Protein AF-A0A086YYD9-F1 (afdb_monomer)

Radius of gyration: 28.71 Å; Cα contacts (8 Å, |Δi|>4): 85; chains: 1; bounding box: 62×100×56 Å

Foldseek 3Di:
DDDDDDDDDDDDDDDDDDPPPVPPCPPLVVVVLVVVQPDDDDDDDDDDDDDDDDDDPDDDDPPDPRDDDDLCLLQDQPRDPSVVVVCLPPPLVNLLSVLNHPPQDPVSLVSCVVVDHPCNVVSVVVSVVVVVVVVVVVD

Secondary structure (DSSP, 8-state):
----------------------------HHHHHHHTT-------------------S----PPPPP----HHHHH-TTS-HHHHHHHHHH-GGGGGGGGG-TT--HHHHHHHHHH--TTHHHHHHHHHHHHHHHHHT--

Organism: NCBI:txid1437605

Structure (mmCIF, N/CA/C/O backbone):
data_AF-A0A086YYD9-F1
#
_entry.id   AF-A0A086YYD9-F1
#
loop_
_atom_site.group_PDB
_atom_site.id
_atom_site.type_symbol
_atom_site.label_atom_id
_atom_site.label_alt_id
_atom_site.label_comp_id
_atom_site.label_asym_id
_atom_site.label_entity_id
_atom_site.label_seq_id
_atom_site.pdbx_PDB_ins_code
_atom_site.Cartn_x
_atom_site.Cartn_y
_atom_site.Cartn_z
_atom_site.occupancy
_atom_site.B_iso_or_equiv
_atom_site.auth_seq_id
_atom_site.auth_comp_id
_atom_site.auth_asym_id
_atom_site.auth_atom_id
_atom_site.pdbx_PDB_model_num
ATOM 1 N N . MET A 1 1 ? -24.571 67.588 0.424 1.00 40.31 1 MET A N 1
ATOM 2 C CA . MET A 1 1 ? -25.600 67.206 -0.575 1.00 40.31 1 MET A CA 1
ATOM 3 C C . MET A 1 1 ? -25.880 65.714 -0.384 1.00 40.31 1 MET A C 1
ATOM 5 O O . MET A 1 1 ? -24.920 64.965 -0.383 1.00 40.31 1 MET A O 1
ATOM 9 N N . ARG A 1 2 ? -27.034 65.321 0.189 1.00 44.00 2 ARG A N 1
ATOM 10 C CA . ARG A 1 2 ? -28.221 64.727 -0.495 1.00 44.00 2 ARG A CA 1
ATOM 11 C C . ARG A 1 2 ? -27.828 63.578 -1.454 1.00 44.00 2 ARG A C 1
ATOM 13 O O . ARG A 1 2 ? -27.018 63.825 -2.327 1.00 44.00 2 ARG A O 1
ATOM 20 N N . GLY A 1 3 ? -28.359 62.356 -1.398 1.00 41.97 3 GLY A N 1
ATOM 21 C CA . G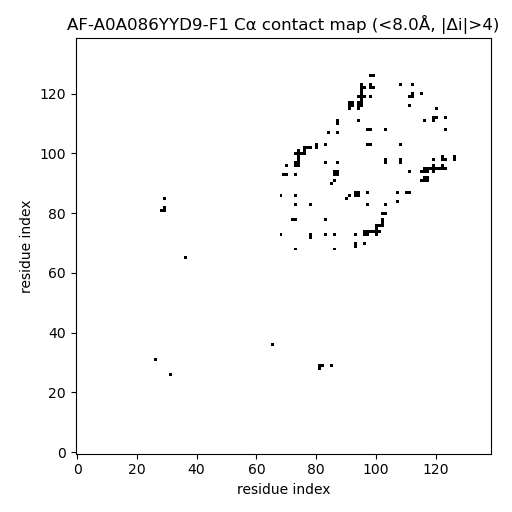LY A 1 3 ? -29.473 61.805 -0.631 1.00 41.97 3 GLY A CA 1
ATOM 22 C C . GLY A 1 3 ? -29.635 60.294 -0.875 1.00 41.97 3 GLY A C 1
ATOM 23 O O . GLY A 1 3 ? -28.994 59.717 -1.747 1.00 41.97 3 GLY A O 1
ATOM 24 N N . TRP A 1 4 ? -30.485 59.683 -0.052 1.00 46.28 4 TRP A N 1
ATOM 25 C CA . TRP A 1 4 ? -31.002 58.318 -0.169 1.00 46.28 4 TRP A CA 1
ATOM 26 C C . TRP A 1 4 ? -32.089 58.210 -1.252 1.00 46.28 4 TRP A C 1
ATOM 28 O O . TRP A 1 4 ? -32.838 59.169 -1.419 1.00 46.28 4 TRP A O 1
ATOM 38 N N . LEU A 1 5 ? -32.198 57.028 -1.882 1.00 49.94 5 LEU A N 1
ATOM 39 C CA . LEU A 1 5 ? -33.364 56.313 -2.474 1.00 49.94 5 LEU A CA 1
ATOM 40 C C . LEU A 1 5 ? -32.839 55.482 -3.665 1.00 49.94 5 LEU A C 1
ATOM 42 O O . LEU A 1 5 ? -32.066 55.993 -4.459 1.00 49.94 5 LEU A O 1
ATOM 46 N N . GLY A 1 6 ? -33.200 54.229 -3.916 1.00 42.59 6 GLY A N 1
ATOM 47 C CA . GLY A 1 6 ? -34.202 53.345 -3.347 1.00 42.59 6 GLY A CA 1
ATOM 48 C C . GLY A 1 6 ? -34.441 52.183 -4.331 1.00 42.59 6 GLY A C 1
ATOM 49 O O . GLY A 1 6 ? -34.014 52.235 -5.479 1.00 42.59 6 GLY A O 1
ATOM 50 N N . HIS A 1 7 ? -35.186 51.184 -3.858 1.00 40.78 7 HIS A N 1
ATOM 51 C CA . HIS A 1 7 ? -36.010 50.243 -4.633 1.00 40.78 7 HIS A CA 1
ATOM 52 C C . HIS A 1 7 ? -35.344 49.049 -5.341 1.00 40.78 7 HIS A C 1
ATOM 54 O O . HIS A 1 7 ? -34.835 49.123 -6.454 1.00 40.78 7 HIS A O 1
ATOM 60 N N . ALA A 1 8 ? -35.560 47.877 -4.733 1.00 50.53 8 ALA A N 1
ATOM 61 C CA . ALA A 1 8 ? -35.849 46.649 -5.467 1.00 50.53 8 ALA A CA 1
ATOM 62 C C . ALA A 1 8 ? -37.173 46.780 -6.252 1.00 50.53 8 ALA A C 1
ATOM 64 O O . ALA A 1 8 ? -38.089 47.479 -5.806 1.00 50.53 8 ALA A O 1
ATOM 65 N N . PRO A 1 9 ? -37.333 46.017 -7.347 1.00 52.75 9 PRO A N 1
ATOM 66 C CA . PRO A 1 9 ? -38.523 45.177 -7.409 1.00 52.75 9 PRO A CA 1
ATOM 67 C C . PRO A 1 9 ? -38.287 43.761 -7.955 1.00 52.75 9 PRO A C 1
ATOM 69 O O . PRO A 1 9 ? -37.435 43.474 -8.788 1.00 52.75 9 PRO A O 1
ATOM 72 N N . SER A 1 10 ? -39.150 42.887 -7.450 1.00 48.66 10 SER A N 1
ATOM 73 C CA . SER A 1 10 ? -39.350 41.474 -7.754 1.00 48.66 10 SER A CA 1
ATOM 74 C C . SER A 1 10 ? -40.147 41.252 -9.053 1.00 48.66 10 SER A C 1
ATOM 76 O O . SER A 1 10 ? -41.103 41.987 -9.295 1.00 48.66 10 SER A O 1
ATOM 78 N N . ARG A 1 11 ? -39.814 40.208 -9.839 1.00 52.25 11 ARG A N 1
ATOM 79 C CA . ARG A 1 11 ? -40.702 39.361 -10.696 1.00 52.25 11 ARG A CA 1
ATOM 80 C C . ARG A 1 11 ? -39.829 38.369 -11.490 1.00 52.25 11 ARG A C 1
ATOM 82 O O . ARG A 1 11 ? -38.981 38.793 -12.254 1.00 52.25 11 ARG A O 1
ATOM 89 N N . LYS A 1 12 ? -39.805 37.058 -11.226 1.00 45.97 12 LYS A N 1
ATOM 90 C CA . LYS A 1 12 ? -40.790 35.960 -11.381 1.00 45.97 12 LYS A CA 1
ATOM 91 C C . LYS A 1 12 ? -41.057 35.501 -12.832 1.00 45.97 12 LYS A C 1
ATOM 93 O O . LYS A 1 12 ? -41.581 36.257 -13.637 1.00 45.97 12 LYS A O 1
ATOM 98 N N . ARG A 1 13 ? -40.892 34.173 -12.999 1.00 44.97 13 ARG A N 1
ATOM 99 C CA . ARG A 1 13 ? -41.505 33.209 -13.952 1.00 44.97 13 ARG A CA 1
ATOM 100 C C . ARG A 1 13 ? -40.742 32.885 -15.252 1.00 44.97 13 ARG A C 1
ATOM 102 O O . ARG A 1 13 ? -40.830 33.625 -16.225 1.00 44.97 13 ARG A O 1
ATOM 109 N N . ARG A 1 14 ? -40.198 31.660 -15.294 1.00 45.75 14 ARG A N 1
ATOM 110 C CA . ARG A 1 14 ? -40.511 30.517 -16.202 1.00 45.75 14 ARG A CA 1
ATOM 111 C C . ARG A 1 14 ? -39.314 29.550 -16.095 1.00 45.75 14 ARG A C 1
ATOM 113 O O . ARG A 1 14 ? -38.197 29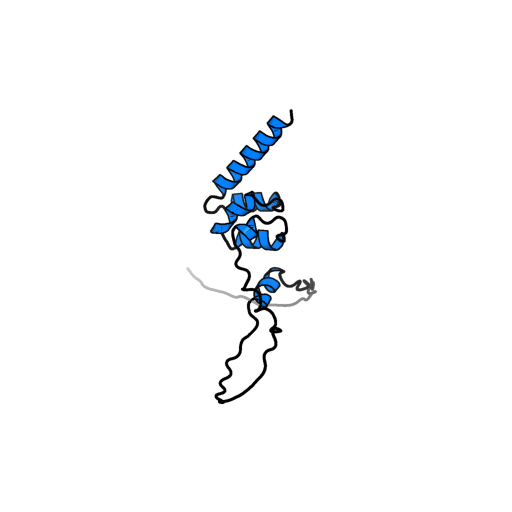.960 -16.345 1.00 45.75 14 ARG A O 1
ATOM 120 N N . GLY A 1 15 ? -39.418 28.358 -15.511 1.00 37.78 15 GLY A N 1
ATOM 121 C CA . GLY A 1 15 ? -40.280 27.255 -15.928 1.00 37.78 15 GLY A CA 1
ATOM 122 C C . GLY A 1 15 ? -39.540 26.441 -16.994 1.00 37.78 15 GLY A C 1
ATOM 123 O O . GLY A 1 15 ? -39.529 26.866 -18.141 1.00 37.78 15 GLY A O 1
ATOM 124 N N . GLY A 1 16 ? -38.914 25.316 -16.620 1.00 39.12 16 GLY A N 1
ATOM 125 C CA . GLY A 1 16 ? -38.282 24.416 -17.592 1.00 39.12 16 GLY A CA 1
ATOM 126 C C . GLY A 1 16 ? -37.326 23.368 -17.012 1.00 39.12 16 GLY A C 1
ATOM 127 O O . GLY A 1 16 ? -36.138 23.628 -16.892 1.00 39.12 16 GLY A O 1
ATOM 128 N N . MET A 1 17 ? -37.870 22.175 -16.755 1.00 47.91 17 MET A N 1
ATOM 129 C CA . MET A 1 17 ? -37.212 20.857 -16.699 1.00 47.91 17 MET A CA 1
ATOM 130 C C . MET A 1 17 ? -36.172 20.552 -15.598 1.00 47.91 17 MET A C 1
ATOM 132 O O . MET A 1 17 ? -35.001 20.914 -15.722 1.00 47.91 17 MET A O 1
ATOM 136 N N . PRO A 1 18 ? -36.524 19.722 -14.594 1.00 47.31 18 PRO A N 1
ATOM 137 C CA . PRO A 1 18 ? -35.515 18.969 -13.864 1.00 47.31 18 PRO A CA 1
ATOM 138 C C . PRO A 1 18 ? -34.948 17.880 -14.788 1.00 47.31 18 PRO A C 1
ATOM 140 O O . PRO A 1 18 ? -35.655 16.953 -15.176 1.00 47.31 18 PRO A O 1
ATOM 143 N N . LYS A 1 19 ? -33.659 17.964 -15.137 1.00 53.31 19 LYS A N 1
ATOM 144 C CA . LYS A 1 19 ? -32.921 16.785 -15.606 1.00 53.31 19 LYS A CA 1
ATOM 145 C C . LYS A 1 19 ? -32.640 15.925 -14.382 1.00 53.31 19 LYS A C 1
ATOM 147 O O . LYS A 1 19 ? -31.632 16.092 -13.701 1.00 53.31 19 LYS A O 1
ATOM 152 N N . SER A 1 20 ? -33.579 15.039 -14.086 1.00 44.12 20 SER A N 1
ATOM 153 C CA . SER A 1 20 ? -33.393 13.887 -13.220 1.00 44.12 20 SER A CA 1
ATOM 154 C C . SER A 1 20 ? -32.316 12.987 -13.826 1.00 44.12 20 SER A C 1
ATOM 156 O O . SER A 1 20 ? -32.604 11.992 -14.484 1.00 44.12 20 SER A O 1
ATOM 158 N N . PHE A 1 21 ? -31.046 13.304 -13.567 1.00 40.28 21 PHE A N 1
ATOM 159 C CA . PHE A 1 21 ? -30.053 12.247 -13.460 1.00 40.28 21 PHE A CA 1
ATOM 160 C C . PHE A 1 21 ? -30.402 11.489 -12.188 1.00 40.28 21 PHE A C 1
ATOM 162 O O . PHE A 1 21 ? -29.992 11.851 -11.084 1.00 40.28 21 PHE A O 1
ATOM 169 N N . GLY A 1 22 ? -31.241 10.467 -12.358 1.00 41.03 22 GLY A N 1
ATOM 170 C CA . GLY A 1 22 ? -31.379 9.380 -11.412 1.00 41.03 22 GLY A CA 1
ATOM 171 C C . GLY A 1 22 ? -30.003 8.762 -11.235 1.00 41.03 22 GLY A C 1
ATOM 172 O O . GLY A 1 22 ? -29.637 7.816 -11.923 1.00 41.03 22 GLY A O 1
ATOM 173 N N . ARG A 1 23 ? -29.215 9.338 -10.328 1.00 40.44 23 ARG A N 1
ATOM 174 C CA . ARG A 1 23 ? -28.053 8.687 -9.761 1.00 40.44 23 ARG A CA 1
ATOM 175 C C . ARG A 1 23 ? -28.639 7.553 -8.948 1.00 40.44 23 ARG A C 1
ATOM 177 O O . ARG A 1 23 ? -29.082 7.754 -7.817 1.00 40.44 23 ARG A O 1
ATOM 184 N N . ALA A 1 24 ? -28.739 6.393 -9.594 1.00 40.44 24 ALA A N 1
ATOM 185 C CA . ALA A 1 24 ? -28.906 5.133 -8.909 1.00 40.44 24 ALA A CA 1
ATOM 186 C C . ALA A 1 24 ? -27.984 5.199 -7.693 1.00 40.44 24 ALA A C 1
ATOM 188 O O . ALA A 1 24 ? -26.786 5.464 -7.822 1.00 40.44 24 ALA A O 1
ATOM 189 N N . LYS A 1 25 ? -28.574 5.088 -6.504 1.00 52.12 25 LYS A N 1
ATOM 190 C CA . LYS A 1 25 ? -27.822 4.869 -5.280 1.00 52.12 25 LYS A CA 1
ATOM 191 C C . LYS A 1 25 ? -27.237 3.467 -5.409 1.00 52.12 25 LYS A C 1
ATOM 193 O O . LYS A 1 25 ? -27.755 2.520 -4.832 1.00 52.12 25 LYS A O 1
ATOM 198 N N . THR A 1 26 ? -26.188 3.320 -6.211 1.00 49.56 26 THR A N 1
ATOM 199 C CA . THR A 1 26 ? -25.172 2.316 -5.950 1.00 49.56 26 THR A CA 1
ATOM 200 C C . THR A 1 26 ? -24.711 2.670 -4.550 1.00 49.56 26 THR A C 1
ATOM 202 O O . THR A 1 26 ? -24.059 3.700 -4.359 1.00 49.56 26 THR A O 1
ATOM 205 N N . GLY A 1 27 ? -25.203 1.925 -3.554 1.00 45.25 27 GLY A N 1
ATOM 206 C CA . GLY A 1 27 ? -24.707 2.037 -2.190 1.00 45.25 27 GLY A CA 1
ATOM 207 C C . GLY A 1 27 ? -23.192 2.077 -2.277 1.00 45.25 27 GLY A C 1
ATOM 208 O O . GLY A 1 27 ? -22.608 1.328 -3.070 1.00 45.25 27 GLY A O 1
ATOM 209 N N . ASN A 1 28 ? -22.572 3.021 -1.572 1.00 52.06 28 ASN A N 1
ATOM 210 C CA . ASN A 1 28 ? -21.125 3.107 -1.579 1.00 52.06 28 ASN A CA 1
ATOM 211 C C . ASN A 1 28 ? -20.636 1.705 -1.178 1.00 52.06 28 ASN A C 1
ATOM 213 O O . ASN A 1 28 ? -21.136 1.181 -0.183 1.00 52.06 28 ASN A O 1
ATOM 217 N N . PRO A 1 29 ? -19.751 1.028 -1.925 1.00 52.72 29 PRO A N 1
ATOM 218 C CA . PRO A 1 29 ? -19.297 -0.311 -1.537 1.00 52.72 29 PRO A CA 1
ATOM 219 C C . PRO A 1 29 ? -18.727 -0.331 -0.105 1.00 52.72 29 PRO A C 1
ATOM 221 O O . PRO A 1 29 ? -18.783 -1.354 0.572 1.00 52.72 29 PRO A O 1
ATOM 224 N N . ILE A 1 30 ? -18.293 0.835 0.392 1.00 50.62 30 ILE A N 1
ATOM 225 C CA . ILE A 1 30 ? -17.884 1.094 1.778 1.00 50.62 30 ILE A CA 1
ATOM 226 C C . ILE A 1 30 ? -19.055 1.013 2.777 1.00 50.62 30 ILE A C 1
ATOM 228 O O . ILE A 1 30 ? -18.863 0.556 3.900 1.00 50.62 30 ILE A O 1
ATOM 232 N N . ASP A 1 31 ? -20.275 1.401 2.397 1.00 54.34 31 ASP A N 1
ATOM 233 C CA . ASP A 1 31 ? -21.457 1.265 3.259 1.00 54.34 31 ASP A CA 1
ATOM 234 C C . ASP A 1 31 ? -21.681 -0.210 3.617 1.00 54.34 31 ASP A C 1
ATOM 236 O O . ASP A 1 31 ? -21.995 -0.526 4.760 1.00 54.34 31 ASP A O 1
ATOM 240 N N . LYS A 1 32 ? -21.415 -1.136 2.684 1.00 54.62 32 LYS A N 1
ATOM 241 C CA . LYS A 1 32 ? -21.526 -2.580 2.935 1.00 54.62 32 LYS A CA 1
ATOM 242 C C . LYS A 1 32 ? -20.575 -3.052 4.045 1.00 54.62 32 LYS A C 1
ATOM 244 O O . LYS A 1 32 ? -20.977 -3.884 4.852 1.00 54.62 32 LYS A O 1
ATOM 249 N N . LEU A 1 33 ? -19.366 -2.484 4.128 1.00 55.66 33 LEU A N 1
ATOM 250 C CA . LEU A 1 33 ? -18.407 -2.758 5.209 1.00 55.66 33 LEU A CA 1
ATOM 251 C C . LEU A 1 33 ? -18.886 -2.224 6.567 1.00 55.66 33 LEU A C 1
ATOM 253 O O . LEU A 1 33 ? -18.652 -2.873 7.580 1.00 55.66 33 LEU A O 1
ATOM 257 N N . LYS A 1 34 ? -19.602 -1.091 6.600 1.00 49.25 34 LYS A N 1
ATOM 258 C CA . LYS A 1 34 ? -20.188 -0.553 7.841 1.00 49.25 34 LYS A CA 1
ATOM 259 C C . LYS A 1 34 ? -21.400 -1.363 8.318 1.00 49.25 34 LYS A C 1
ATOM 261 O O . LYS A 1 34 ? -21.475 -1.713 9.490 1.00 49.25 34 LYS A O 1
ATOM 266 N N . TYR A 1 35 ? -22.297 -1.764 7.414 1.00 47.59 35 TYR A N 1
ATOM 267 C 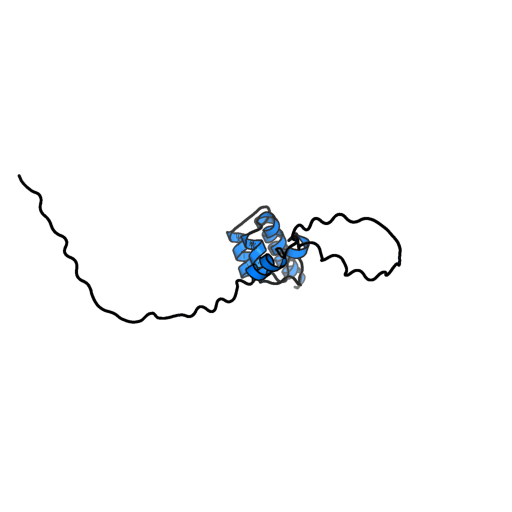CA . TYR A 1 35 ? -23.484 -2.561 7.765 1.00 47.59 35 TYR A CA 1
ATOM 268 C C . TYR A 1 35 ? -23.164 -3.985 8.253 1.00 47.59 35 TYR A C 1
ATOM 270 O O . TYR A 1 35 ? -23.911 -4.527 9.063 1.00 47.59 35 TYR A O 1
ATOM 278 N N . LEU A 1 36 ? -22.056 -4.588 7.807 1.00 52.09 36 LEU A N 1
ATOM 279 C CA . LEU A 1 36 ? -21.584 -5.887 8.314 1.00 52.09 36 LEU A CA 1
ATOM 280 C C . LEU A 1 36 ? -21.045 -5.814 9.755 1.00 52.09 36 LEU A C 1
ATOM 282 O O . LEU A 1 36 ? -20.939 -6.845 10.414 1.00 52.09 36 LEU A O 1
ATOM 286 N N . GLN A 1 37 ? -20.736 -4.613 10.248 1.00 48.75 37 GLN A N 1
ATOM 287 C CA . GLN A 1 37 ? -20.183 -4.375 11.581 1.00 48.75 37 GLN A CA 1
ATOM 288 C C . GLN A 1 37 ? -21.273 -4.047 12.630 1.00 48.75 37 GLN A C 1
ATOM 290 O O . GLN A 1 37 ? -21.060 -4.266 13.819 1.00 48.75 37 GLN A O 1
ATOM 295 N N . GLU A 1 38 ? -22.446 -3.541 12.222 1.00 47.28 38 GLU A N 1
ATOM 296 C CA . GLU A 1 38 ? -23.431 -2.891 13.119 1.00 47.28 38 GLU A CA 1
ATOM 297 C C . GLU A 1 38 ? -24.745 -3.687 13.338 1.00 47.28 38 GLU A C 1
ATOM 299 O O . GLU A 1 38 ? -25.773 -3.138 13.737 1.00 47.28 38 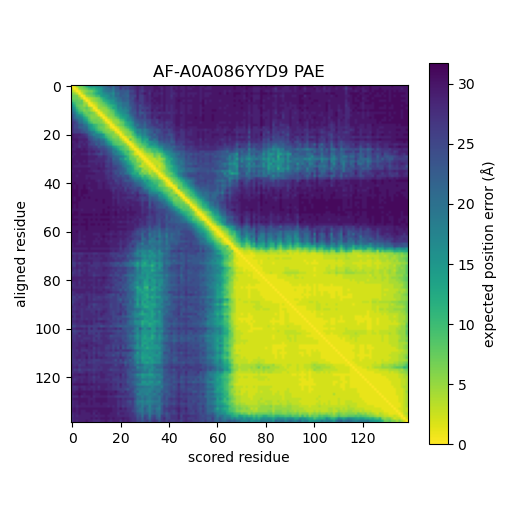GLU A O 1
ATOM 304 N N . GLY A 1 39 ? -24.730 -5.007 13.125 1.00 43.38 39 GLY A N 1
ATOM 305 C CA . GLY A 1 39 ? -25.869 -5.907 13.358 1.00 43.38 39 GLY A CA 1
ATOM 306 C C . GLY A 1 39 ? -26.034 -6.385 14.810 1.00 43.38 39 GLY A C 1
ATOM 307 O O . GLY A 1 39 ? -25.711 -7.523 15.113 1.00 43.38 39 GLY A O 1
ATOM 308 N N . MET A 1 40 ? -26.578 -5.518 15.673 1.00 48.84 40 MET A N 1
ATOM 309 C CA . MET A 1 40 ? -27.502 -5.812 16.793 1.00 48.84 40 MET A CA 1
ATOM 310 C C . MET A 1 40 ? -27.202 -6.975 17.778 1.00 48.84 40 MET A C 1
ATOM 312 O O . MET A 1 40 ? -27.398 -8.147 17.472 1.00 48.84 40 MET A O 1
ATOM 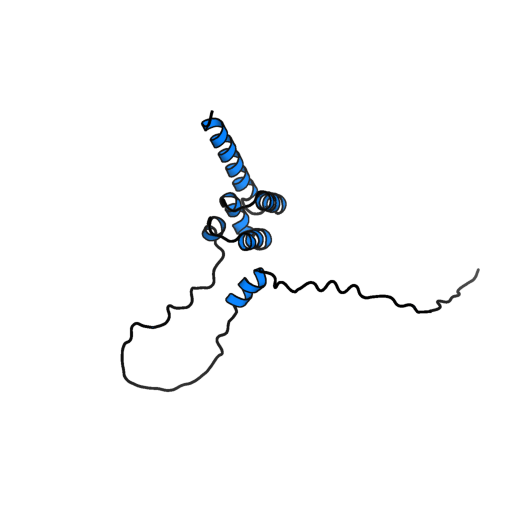316 N N . VAL A 1 41 ? -26.988 -6.627 19.057 1.00 47.28 41 VAL A N 1
ATOM 317 C CA . VAL A 1 41 ? -27.493 -7.432 20.189 1.00 47.28 41 VAL A CA 1
ATOM 318 C C . VAL A 1 41 ? -28.423 -6.544 21.024 1.00 47.28 41 VAL A C 1
ATOM 320 O O . VAL A 1 41 ? -27.948 -5.577 21.627 1.00 47.28 41 VAL A O 1
ATOM 323 N N . PRO A 1 42 ? -29.744 -6.800 21.067 1.00 49.06 42 PRO A N 1
ATOM 324 C CA . PRO A 1 42 ? -30.612 -6.145 22.027 1.00 49.06 42 PRO A CA 1
ATOM 325 C C . PRO A 1 42 ? -30.403 -6.759 23.413 1.00 49.06 42 PRO A C 1
ATOM 327 O O . PRO A 1 42 ? -30.374 -7.975 23.596 1.00 49.06 42 PRO A O 1
ATOM 330 N N . SER A 1 43 ? -30.304 -5.877 24.403 1.00 54.09 43 SER A N 1
ATOM 331 C CA . SER A 1 43 ? -30.467 -6.200 25.815 1.00 54.09 43 SER A CA 1
ATOM 332 C C . SER A 1 43 ? -31.790 -6.942 26.024 1.00 54.09 43 SER A C 1
ATOM 334 O O . SER A 1 43 ? -32.862 -6.411 25.737 1.00 54.09 43 SER A O 1
ATOM 336 N N . SER A 1 44 ? -31.733 -8.174 26.521 1.00 45.53 44 SER A N 1
ATOM 337 C CA . SER A 1 44 ? -32.890 -8.855 27.100 1.00 45.53 44 SER A CA 1
ATOM 338 C C . SER A 1 44 ? -32.474 -9.510 28.405 1.00 45.53 44 SER A C 1
ATOM 340 O O . SER A 1 44 ? -31.851 -10.566 28.446 1.00 45.53 44 SER A O 1
ATOM 342 N N . ARG A 1 45 ? -32.832 -8.826 29.495 1.00 48.53 45 ARG A N 1
ATOM 343 C CA . ARG A 1 45 ? -32.986 -9.416 30.823 1.00 48.53 45 ARG A CA 1
ATOM 344 C C . ARG A 1 45 ? -33.930 -10.612 30.717 1.00 48.53 45 ARG A C 1
ATOM 346 O O . ARG A 1 45 ? -35.106 -10.417 30.423 1.00 48.53 45 ARG A O 1
ATOM 353 N N . GLN A 1 46 ? -33.472 -11.797 31.099 1.00 36.91 46 GLN A N 1
ATOM 354 C CA . GLN A 1 46 ? -34.355 -12.728 31.788 1.00 36.91 46 GLN A CA 1
ATOM 355 C C . GLN A 1 46 ? -33.556 -13.631 32.724 1.00 36.91 46 GLN A C 1
ATOM 357 O O . GLN A 1 46 ? -32.676 -14.382 32.317 1.00 36.91 46 GLN A O 1
ATOM 362 N N . ALA A 1 47 ? -33.857 -13.470 34.009 1.00 42.34 47 ALA A N 1
ATOM 363 C CA . ALA A 1 47 ? -33.519 -14.404 35.063 1.00 42.34 47 ALA A CA 1
ATOM 364 C C . ALA A 1 47 ? -34.307 -15.705 34.861 1.00 42.34 47 ALA A C 1
ATOM 366 O O . ALA A 1 47 ? -35.464 -15.663 34.448 1.00 4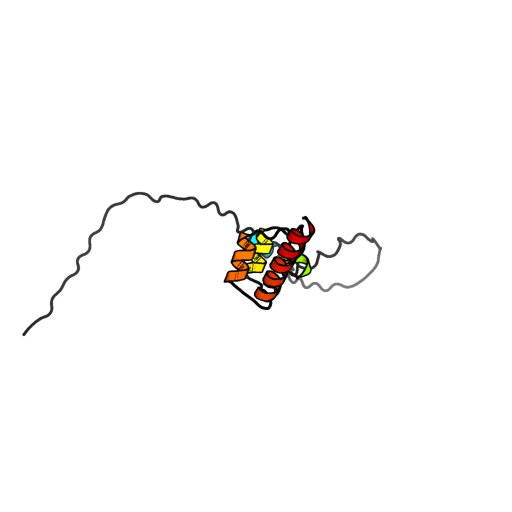2.34 47 ALA A O 1
ATOM 367 N N . GLY A 1 48 ? -33.712 -16.842 35.208 1.00 33.00 48 GLY A N 1
ATOM 368 C CA . GLY A 1 48 ? -34.414 -18.122 35.207 1.00 33.00 48 GLY A CA 1
ATOM 369 C C . GLY A 1 48 ? -33.452 -19.278 35.401 1.00 33.00 48 GLY A C 1
ATOM 370 O O . GLY A 1 48 ? -32.614 -19.542 34.551 1.00 33.00 48 GLY A O 1
ATOM 371 N N . ALA A 1 49 ? -33.537 -19.909 36.563 1.00 43.19 49 ALA A N 1
ATOM 372 C CA . ALA A 1 49 ? -32.648 -20.953 37.031 1.00 43.19 49 ALA A CA 1
ATOM 373 C C . ALA A 1 49 ? -32.899 -22.326 36.374 1.00 43.19 49 ALA A C 1
ATOM 375 O O . ALA A 1 49 ? -34.012 -22.634 35.965 1.00 43.19 49 ALA A O 1
ATOM 376 N N . ALA A 1 50 ? -31.861 -23.161 36.481 1.00 41.31 50 ALA A N 1
ATOM 377 C CA . ALA A 1 50 ? -31.902 -24.609 36.704 1.00 41.31 50 ALA A CA 1
ATOM 378 C C . ALA A 1 50 ? -32.118 -25.581 35.515 1.00 41.31 50 ALA A C 1
ATOM 380 O O . ALA A 1 50 ? -33.194 -25.699 34.945 1.00 41.31 50 ALA A O 1
ATOM 381 N N . SER A 1 51 ? -31.079 -26.415 35.347 1.00 44.06 51 SER A N 1
ATOM 382 C C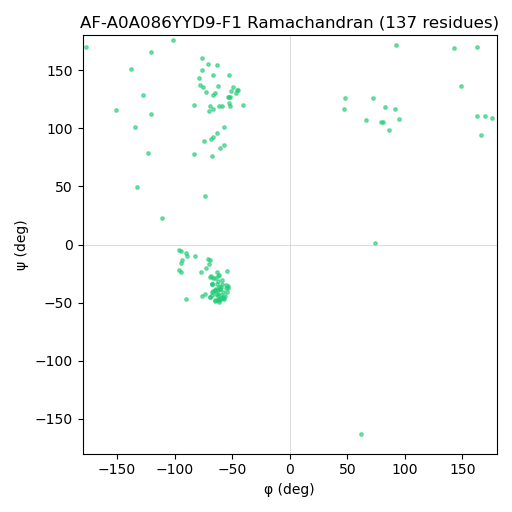A . SER A 1 51 ? -31.126 -27.887 35.234 1.00 44.06 51 SER A CA 1
ATOM 383 C C . SER A 1 51 ? -31.246 -28.594 33.865 1.00 44.06 51 SER A C 1
ATOM 385 O O . SER A 1 51 ? -32.295 -28.619 33.240 1.00 44.06 51 SER A O 1
ATOM 387 N N . LEU A 1 52 ? -30.164 -29.349 33.582 1.00 50.88 52 LEU A N 1
ATOM 388 C CA . LEU A 1 52 ? -30.054 -30.704 32.988 1.00 50.88 52 LEU A CA 1
ATOM 389 C C . LEU A 1 52 ? -30.145 -30.929 31.450 1.00 50.88 52 LEU A C 1
ATOM 391 O O . LEU A 1 52 ? -31.224 -31.066 30.888 1.00 50.88 52 LEU A O 1
ATOM 395 N N . GLY A 1 53 ? -28.964 -31.198 30.848 1.00 40.62 53 GLY A N 1
ATOM 396 C CA . GLY A 1 53 ? -28.710 -32.024 29.636 1.00 40.62 53 GLY A CA 1
ATOM 397 C C . GLY A 1 53 ? -28.674 -31.302 28.271 1.00 40.62 53 GLY A C 1
ATOM 398 O O . GLY A 1 53 ? -29.093 -30.153 28.196 1.00 40.62 53 GLY A O 1
ATOM 399 N N . PRO A 1 54 ? -28.285 -31.967 27.155 1.00 47.91 54 PRO A N 1
ATOM 400 C CA . PRO A 1 54 ? -27.104 -32.794 26.848 1.00 47.91 54 PRO A CA 1
ATOM 401 C C . PRO A 1 54 ? -26.045 -32.003 26.019 1.00 47.91 54 PRO A C 1
ATOM 403 O O . PRO A 1 54 ? -26.280 -30.869 25.620 1.00 47.91 54 PRO A O 1
ATOM 406 N N . ARG A 1 55 ? -24.866 -32.582 25.730 1.00 55.50 55 ARG A N 1
ATOM 407 C CA . ARG A 1 55 ? -23.889 -32.009 24.770 1.00 55.50 55 ARG A CA 1
ATOM 408 C C . ARG A 1 55 ? -24.385 -32.172 23.321 1.00 55.50 55 ARG A C 1
ATOM 410 O O . ARG A 1 55 ? -24.651 -33.306 22.930 1.00 55.50 55 ARG A O 1
ATOM 417 N N . PRO A 1 56 ? -24.358 -31.105 22.504 1.00 46.78 56 PRO A N 1
ATOM 418 C CA . PRO A 1 56 ? -23.984 -31.234 21.100 1.00 46.78 56 PRO A CA 1
ATOM 419 C C . PRO A 1 56 ? -22.873 -30.234 20.749 1.00 46.78 56 PRO A C 1
ATOM 421 O O . PRO A 1 56 ? -22.968 -29.037 21.011 1.00 46.78 56 PRO A O 1
ATOM 424 N N . SER A 1 57 ? -21.803 -30.742 20.149 1.00 54.59 57 SER A N 1
ATOM 425 C CA . SER A 1 57 ? -20.664 -29.975 19.634 1.00 54.59 57 SER A CA 1
ATOM 426 C C . SER A 1 57 ? -20.994 -29.208 18.340 1.00 54.59 57 SER A C 1
ATOM 428 O O . SER A 1 57 ? -20.178 -29.187 17.429 1.00 54.59 57 SER A O 1
ATOM 430 N N . ASP A 1 58 ? -22.172 -28.591 18.243 1.00 54.00 58 ASP A N 1
ATOM 431 C CA . ASP A 1 58 ? -22.689 -27.982 17.005 1.00 54.00 58 ASP A CA 1
ATOM 432 C C . ASP A 1 58 ? -23.242 -26.570 17.270 1.00 54.00 58 ASP A C 1
ATOM 434 O O . ASP A 1 58 ? -24.375 -26.216 16.951 1.00 54.00 58 ASP A O 1
ATOM 438 N N . GLY A 1 59 ? -22.447 -25.749 17.961 1.00 54.12 59 GLY A N 1
ATOM 439 C CA . GLY A 1 59 ? -22.698 -24.311 18.001 1.00 54.12 59 GLY A CA 1
ATOM 440 C C . GLY A 1 59 ? -22.205 -23.684 16.694 1.00 54.12 59 GLY A C 1
ATOM 441 O O . GLY A 1 59 ? -21.101 -24.040 16.269 1.00 54.12 59 GLY A O 1
ATOM 442 N N . PRO A 1 60 ? -22.948 -22.752 16.059 1.00 57.62 60 PRO A N 1
ATOM 443 C CA . PRO A 1 60 ? -22.386 -21.974 14.962 1.00 57.62 60 PRO A CA 1
ATOM 444 C C . PRO A 1 60 ? -21.085 -21.353 15.466 1.00 57.62 60 PRO A C 1
ATOM 446 O O . PRO A 1 60 ? -21.067 -20.749 16.544 1.00 57.62 60 PRO A O 1
ATOM 449 N N . ALA A 1 61 ? -19.994 -21.567 14.723 1.00 57.66 61 ALA A N 1
ATOM 450 C CA . ALA A 1 61 ? -18.707 -20.965 15.037 1.00 57.66 61 ALA A CA 1
ATOM 451 C C . ALA A 1 61 ? -18.942 -19.479 15.359 1.00 57.66 61 ALA A C 1
ATOM 453 O O . ALA A 1 61 ? -19.714 -18.835 14.636 1.00 57.66 61 ALA A O 1
ATOM 454 N N . PRO A 1 62 ? -18.367 -18.953 16.459 1.00 66.69 62 PRO A N 1
ATOM 455 C CA . PRO A 1 62 ? -18.601 -17.574 16.860 1.00 66.69 62 PRO A CA 1
ATOM 456 C C . PRO A 1 62 ? -18.385 -16.667 15.645 1.00 66.69 62 PRO A C 1
ATOM 458 O O . PRO A 1 62 ? -17.436 -16.909 14.888 1.00 66.69 62 PRO A O 1
ATOM 461 N N . PRO A 1 63 ? -19.275 -15.682 15.407 1.00 61.09 63 PRO A N 1
ATOM 462 C CA . PRO A 1 63 ? -19.162 -14.814 14.249 1.00 61.09 63 PRO A CA 1
ATOM 463 C C . PRO A 1 63 ? -17.748 -14.249 14.231 1.00 61.09 63 PRO A C 1
ATOM 465 O O . PRO A 1 63 ? -17.252 -13.770 15.254 1.00 61.09 63 PRO A O 1
ATOM 468 N N . GLN A 1 64 ? -17.090 -14.414 13.085 1.00 58.78 64 GLN A N 1
ATOM 469 C CA . GLN A 1 64 ? -15.703 -14.016 12.888 1.00 58.78 64 GLN A CA 1
ATOM 470 C C . GLN A 1 64 ? -15.535 -12.594 13.438 1.00 58.78 64 GLN A C 1
ATOM 472 O O . GLN A 1 64 ? -16.385 -11.746 13.139 1.00 58.78 64 GLN A O 1
ATOM 477 N N . PRO A 1 65 ? -14.516 -12.336 14.280 1.00 59.69 65 PRO A N 1
ATOM 478 C CA . PRO A 1 65 ? -14.341 -11.025 14.879 1.00 59.69 65 PRO A CA 1
ATOM 479 C C . PRO A 1 65 ? -14.334 -9.958 13.779 1.00 59.69 65 PRO A C 1
ATOM 481 O O . PRO A 1 65 ? -13.864 -10.236 12.669 1.00 59.69 65 PRO A O 1
ATOM 484 N N . PRO A 1 66 ? -14.863 -8.756 14.060 1.00 64.56 66 PRO A N 1
ATOM 485 C CA . PRO A 1 66 ? -14.932 -7.701 13.065 1.00 64.56 66 PRO A CA 1
ATOM 486 C C . PRO A 1 66 ? -13.568 -7.489 12.409 1.00 64.56 66 PRO A C 1
ATOM 488 O O . PRO A 1 66 ? -12.553 -7.411 13.105 1.00 64.56 66 PRO A O 1
ATOM 491 N N . LEU A 1 67 ? -13.548 -7.432 11.075 1.00 63.69 67 LEU A N 1
ATOM 492 C CA . LEU A 1 67 ? -12.323 -7.369 10.282 1.00 63.69 67 LEU A CA 1
ATOM 493 C C . LEU A 1 67 ? -11.565 -6.078 10.600 1.00 63.69 67 LEU A C 1
ATOM 495 O O . LEU A 1 67 ? -11.839 -5.012 10.050 1.00 63.69 67 LEU A O 1
ATOM 499 N N . VAL A 1 68 ? -10.594 -6.175 11.504 1.00 76.44 68 VAL A N 1
ATOM 500 C CA . VAL A 1 68 ? -9.641 -5.099 11.749 1.00 76.44 68 VAL A CA 1
ATOM 501 C C . VAL A 1 68 ? -8.754 -5.005 10.512 1.00 76.44 68 VAL A C 1
ATOM 503 O O . VAL A 1 68 ? -8.073 -5.966 10.152 1.00 76.44 68 VAL A O 1
ATOM 506 N N . LEU A 1 69 ? -8.761 -3.848 9.848 1.00 85.06 69 LEU A N 1
ATOM 507 C CA . LEU A 1 69 ? -7.831 -3.586 8.755 1.00 85.06 69 LEU A CA 1
ATOM 508 C C . LEU A 1 69 ? -6.418 -3.529 9.341 1.00 85.06 69 LEU A C 1
ATOM 510 O O . LEU A 1 69 ? -6.110 -2.694 10.189 1.00 85.06 69 LEU A O 1
ATOM 514 N N . THR A 1 70 ? -5.579 -4.471 8.919 1.00 90.62 70 THR A N 1
ATOM 515 C CA . THR A 1 70 ? -4.219 -4.678 9.429 1.00 90.62 70 THR A CA 1
ATOM 516 C C . THR A 1 70 ? -3.195 -4.547 8.300 1.00 90.62 70 THR A C 1
ATOM 518 O O . THR A 1 70 ? -3.565 -4.610 7.125 1.00 90.62 70 THR A O 1
ATOM 521 N N . PRO A 1 71 ? -1.892 -4.414 8.617 1.00 91.81 71 PRO A N 1
ATOM 522 C CA . PRO A 1 71 ? -0.831 -4.476 7.612 1.00 91.81 71 PRO A CA 1
ATOM 523 C C . PRO A 1 71 ? -0.885 -5.738 6.743 1.00 91.81 71 PRO A C 1
ATOM 525 O O . PRO A 1 71 ? -0.621 -5.660 5.550 1.00 91.81 71 PRO A O 1
ATOM 528 N N . ALA A 1 72 ? -1.269 -6.882 7.322 1.00 90.00 72 ALA A N 1
ATOM 529 C CA . ALA A 1 72 ? -1.416 -8.133 6.584 1.00 90.00 72 ALA A CA 1
ATOM 530 C C . ALA A 1 72 ? -2.480 -8.009 5.483 1.00 90.00 72 ALA A C 1
ATOM 532 O O . ALA A 1 72 ? -2.178 -8.268 4.325 1.00 90.00 72 ALA A O 1
ATOM 533 N N . VAL A 1 73 ? -3.670 -7.495 5.822 1.00 90.44 73 VAL A N 1
ATOM 534 C CA . VAL A 1 73 ? -4.746 -7.224 4.849 1.00 90.44 73 VAL A CA 1
ATOM 535 C C . VAL A 1 73 ? -4.299 -6.203 3.797 1.00 90.44 73 VAL A C 1
ATOM 537 O O . VAL A 1 73 ? -4.609 -6.345 2.617 1.00 90.44 73 VAL A O 1
ATOM 540 N N . ALA A 1 74 ? -3.538 -5.181 4.197 1.00 93.12 74 ALA A N 1
ATOM 541 C CA . ALA A 1 74 ? -3.030 -4.174 3.270 1.00 93.12 74 ALA A CA 1
ATOM 542 C C . ALA A 1 74 ? -2.033 -4.744 2.246 1.00 93.12 74 ALA A C 1
ATOM 544 O O . ALA A 1 74 ? -1.979 -4.211 1.144 1.00 93.12 74 ALA A O 1
ATOM 545 N N . CYS A 1 75 ? -1.287 -5.804 2.576 1.00 93.69 75 CYS A N 1
ATOM 546 C CA . CYS A 1 75 ? -0.330 -6.473 1.683 1.00 93.69 75 CYS A CA 1
ATOM 547 C C . CYS A 1 75 ? -0.918 -7.673 0.919 1.00 93.69 75 CYS A C 1
ATOM 549 O O . CYS A 1 75 ? -0.275 -8.175 -0.002 1.00 93.69 75 CYS A O 1
ATOM 551 N N . ASP A 1 76 ? -2.094 -8.154 1.316 1.00 92.38 76 ASP A N 1
ATOM 552 C CA . ASP A 1 76 ? -2.693 -9.382 0.795 1.00 92.38 76 ASP A CA 1
ATOM 553 C C . ASP A 1 76 ? -3.082 -9.238 -0.700 1.00 92.38 76 ASP A C 1
ATOM 555 O O . ASP A 1 76 ? -3.754 -8.263 -1.070 1.00 92.38 76 ASP A O 1
ATOM 559 N N . PRO A 1 77 ? -2.652 -10.174 -1.577 1.00 92.62 77 PRO A N 1
ATOM 560 C CA . PRO A 1 77 ? -2.971 -10.166 -3.005 1.00 92.62 77 PRO A CA 1
ATOM 561 C C . PRO A 1 77 ? -4.445 -10.450 -3.333 1.00 92.62 77 PRO A C 1
ATOM 563 O O . PRO A 1 77 ? -4.849 -10.247 -4.478 1.00 92.62 77 PRO A O 1
ATOM 566 N N . GLU A 1 78 ? -5.242 -10.934 -2.385 1.00 91.50 78 GLU A N 1
ATOM 567 C CA . GLU A 1 78 ? -6.676 -11.187 -2.554 1.00 91.50 78 GLU A CA 1
ATOM 568 C C . GLU A 1 78 ? -7.539 -10.010 -2.075 1.00 91.50 78 GLU A C 1
ATOM 570 O O . GLU A 1 78 ? -8.755 -10.002 -2.282 1.00 91.50 78 GLU A O 1
ATOM 575 N N . THR A 1 79 ? -6.930 -8.978 -1.479 1.00 90.81 79 THR A N 1
ATOM 576 C CA . THR A 1 79 ? -7.665 -7.807 -0.994 1.00 90.81 79 THR A CA 1
ATOM 577 C C . THR A 1 79 ? -8.303 -7.023 -2.137 1.00 90.81 79 THR A C 1
ATOM 579 O O . THR A 1 79 ? -7.656 -6.639 -3.115 1.00 90.81 79 THR A O 1
ATOM 582 N N . ASP A 1 80 ? -9.592 -6.727 -1.970 1.00 92.81 80 ASP A N 1
ATOM 583 C CA . ASP A 1 80 ? -10.380 -5.984 -2.947 1.00 92.81 80 ASP A CA 1
ATOM 584 C C . ASP A 1 80 ? -9.839 -4.551 -3.161 1.00 92.81 80 ASP A C 1
ATOM 586 O O . ASP A 1 80 ? -9.553 -3.840 -2.187 1.00 92.81 80 ASP A O 1
ATOM 590 N N . PRO A 1 81 ? -9.752 -4.064 -4.415 1.00 92.12 81 PRO A N 1
ATOM 591 C CA . PRO A 1 81 ? -9.259 -2.722 -4.712 1.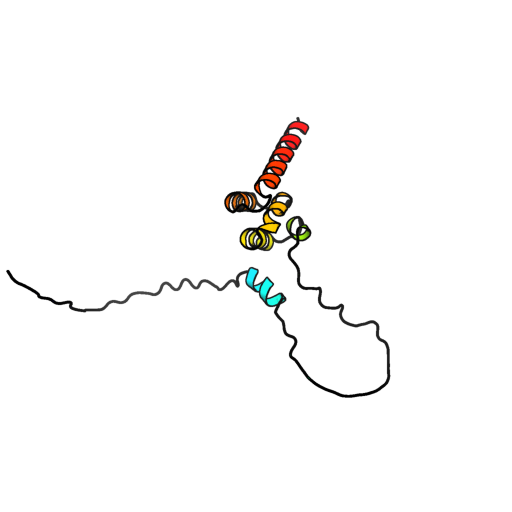00 92.12 81 PRO A CA 1
ATOM 592 C C . PRO A 1 81 ? -9.997 -1.597 -3.974 1.00 92.12 81 PRO A C 1
ATOM 594 O O . PRO A 1 81 ? -9.373 -0.606 -3.592 1.00 92.12 81 PRO A O 1
ATOM 597 N N . ALA A 1 82 ? -11.307 -1.719 -3.734 1.00 92.44 82 ALA A N 1
ATOM 598 C CA . ALA A 1 82 ? -12.067 -0.710 -2.999 1.00 92.44 82 ALA A CA 1
ATOM 599 C C . ALA A 1 82 ? -11.639 -0.638 -1.525 1.00 92.44 82 ALA A C 1
ATOM 601 O O . ALA A 1 82 ? -11.605 0.452 -0.949 1.00 92.44 82 ALA A O 1
ATOM 602 N N . VAL A 1 83 ? -11.256 -1.771 -0.928 1.00 92.88 83 VAL A N 1
ATOM 603 C CA . VAL A 1 83 ? -10.692 -1.819 0.430 1.00 92.88 83 VAL A CA 1
ATOM 604 C C . VAL A 1 83 ? -9.320 -1.146 0.461 1.00 92.88 83 VAL A C 1
ATOM 606 O O . VAL A 1 83 ? -9.047 -0.366 1.372 1.00 92.88 83 VAL A O 1
ATOM 609 N N . LEU A 1 84 ? -8.479 -1.350 -0.556 1.00 95.25 84 LEU A N 1
ATOM 610 C CA . LEU A 1 84 ? -7.179 -0.674 -0.648 1.00 95.25 84 LEU A CA 1
ATOM 611 C C . LEU A 1 84 ? -7.328 0.853 -0.754 1.00 95.25 84 LEU A C 1
ATOM 613 O O . LEU A 1 84 ? -6.642 1.597 -0.050 1.00 95.25 84 LEU A O 1
ATOM 617 N N . TRP A 1 85 ? -8.276 1.332 -1.564 1.00 95.69 85 TRP A N 1
ATOM 618 C CA . TRP A 1 85 ? -8.614 2.757 -1.641 1.00 95.69 85 TRP A CA 1
ATOM 619 C C . TRP A 1 85 ? -9.173 3.308 -0.327 1.00 95.69 85 TRP A C 1
ATOM 621 O O . TRP A 1 85 ? -8.907 4.461 0.020 1.00 95.69 85 TRP A O 1
ATOM 631 N N . TYR A 1 86 ? -9.924 2.502 0.424 1.00 94.62 86 TYR A N 1
ATOM 632 C CA . TYR A 1 86 ? -10.395 2.880 1.753 1.00 94.62 86 TYR A CA 1
ATOM 633 C C . TYR A 1 86 ? -9.226 3.047 2.732 1.00 94.62 86 TYR A C 1
ATOM 635 O O . TYR A 1 86 ? -9.108 4.094 3.368 1.00 94.62 86 TYR A O 1
ATOM 643 N N . ILE A 1 87 ? -8.306 2.076 2.782 1.00 93.50 87 ILE A N 1
ATOM 644 C CA . ILE A 1 87 ? -7.078 2.153 3.590 1.00 93.50 87 ILE A CA 1
ATOM 645 C C . ILE A 1 87 ? -6.275 3.407 3.219 1.00 93.50 87 ILE A C 1
ATOM 647 O O . ILE A 1 87 ? -5.843 4.150 4.102 1.00 93.50 87 ILE A O 1
ATOM 651 N N . ALA A 1 88 ? -6.128 3.691 1.922 1.00 95.38 88 ALA A N 1
ATOM 652 C CA . ALA A 1 88 ? -5.397 4.857 1.441 1.00 95.38 88 ALA A CA 1
ATOM 653 C C . ALA A 1 88 ? -5.965 6.187 1.956 1.00 95.38 88 ALA A C 1
ATOM 655 O O . ALA A 1 88 ? -5.206 7.117 2.217 1.00 95.38 88 ALA A O 1
ATOM 656 N N . ARG A 1 89 ? -7.281 6.298 2.136 1.00 94.56 89 ARG A N 1
ATOM 657 C CA . ARG A 1 89 ? -7.924 7.554 2.549 1.00 94.56 89 ARG A CA 1
ATOM 658 C C . ARG A 1 89 ? -8.025 7.659 4.064 1.00 94.56 89 ARG A C 1
ATOM 660 O O . ARG A 1 89 ? -7.593 8.663 4.628 1.00 94.56 89 ARG A O 1
ATOM 667 N N . GLU A 1 90 ? -8.481 6.595 4.712 1.00 94.12 90 GLU A N 1
ATOM 668 C CA . GLU A 1 90 ? -8.911 6.633 6.111 1.00 94.12 90 GLU A CA 1
ATOM 669 C C . GLU A 1 90 ? -7.827 6.199 7.109 1.00 94.12 90 GLU A C 1
ATOM 671 O O . GLU A 1 90 ? -7.895 6.575 8.276 1.00 94.12 90 GLU A O 1
ATOM 676 N N . LEU A 1 91 ? -6.810 5.437 6.682 1.00 94.25 91 LEU A N 1
ATOM 677 C CA . LEU A 1 91 ? -5.830 4.818 7.587 1.00 94.25 91 LEU A CA 1
ATOM 678 C C . LEU A 1 91 ? -4.386 5.226 7.239 1.00 94.25 91 LEU A C 1
ATOM 680 O O . LEU A 1 91 ? -3.648 4.437 6.641 1.00 94.25 91 LEU A O 1
ATOM 684 N N . PRO A 1 92 ? -3.935 6.440 7.629 1.00 93.94 92 PRO A N 1
ATOM 685 C CA . PRO A 1 92 ? -2.594 6.943 7.310 1.00 93.94 92 PRO A CA 1
ATOM 686 C C . PRO A 1 92 ? -1.458 6.019 7.764 1.00 93.94 92 PRO A C 1
ATOM 688 O O . PRO A 1 92 ? -0.494 5.842 7.021 1.00 93.94 92 PRO A O 1
ATOM 691 N N . GLU A 1 93 ? -1.602 5.378 8.926 1.00 93.88 93 GLU A N 1
ATOM 692 C CA . GLU A 1 93 ? -0.631 4.422 9.479 1.00 93.88 93 GLU A CA 1
ATOM 693 C C . GLU A 1 93 ? -0.428 3.187 8.590 1.00 93.88 93 GLU A C 1
ATOM 695 O O . GLU A 1 93 ? 0.641 2.571 8.592 1.00 93.88 93 GLU A O 1
ATOM 700 N N . LEU A 1 94 ? -1.450 2.818 7.808 1.00 95.12 94 LEU A N 1
ATOM 701 C CA . LEU A 1 94 ? -1.411 1.626 6.971 1.00 95.12 94 LEU A CA 1
ATOM 702 C C . LEU A 1 94 ? -0.971 1.893 5.529 1.00 95.12 94 LEU A C 1
ATOM 704 O O . LEU A 1 94 ? -0.571 0.957 4.840 1.00 95.12 94 LEU A O 1
ATOM 708 N N . ARG A 1 95 ? -0.979 3.152 5.072 1.00 96.12 95 ARG A N 1
ATOM 709 C CA . ARG A 1 95 ? -0.666 3.520 3.677 1.00 96.12 95 ARG A CA 1
ATOM 710 C C . ARG A 1 95 ? 0.674 2.981 3.191 1.00 96.12 95 ARG A C 1
ATOM 712 O O . ARG A 1 95 ? 0.774 2.560 2.046 1.00 96.12 95 ARG A O 1
ATOM 719 N N . ARG A 1 96 ? 1.696 2.960 4.055 1.00 97.12 96 ARG A N 1
ATOM 720 C CA . ARG A 1 96 ? 3.037 2.461 3.701 1.00 97.12 96 ARG A CA 1
ATOM 721 C C . ARG A 1 96 ? 3.030 1.002 3.239 1.00 97.12 96 ARG A C 1
ATOM 723 O O . ARG A 1 96 ? 3.860 0.626 2.424 1.00 97.12 96 ARG A O 1
ATOM 730 N N . TRP A 1 97 ? 2.104 0.192 3.749 1.00 96.38 97 TRP A N 1
ATOM 731 C CA . TRP A 1 97 ? 2.024 -1.234 3.439 1.00 96.38 97 TRP A CA 1
ATOM 732 C C . TRP A 1 97 ? 1.413 -1.494 2.061 1.00 96.38 97 TRP A C 1
ATOM 734 O O . TRP A 1 97 ? 1.738 -2.496 1.437 1.00 96.38 97 TRP A O 1
ATOM 744 N N . LEU A 1 98 ? 0.623 -0.552 1.532 1.00 96.25 98 LEU A N 1
ATOM 745 C CA . LEU A 1 98 ? 0.035 -0.662 0.194 1.00 96.25 98 LEU A CA 1
ATOM 746 C C . LEU A 1 98 ? 1.096 -0.736 -0.914 1.00 96.25 98 LEU A C 1
ATOM 748 O O . LEU A 1 98 ? 0.844 -1.346 -1.945 1.00 96.25 98 LEU A O 1
ATOM 752 N N . ALA A 1 99 ? 2.294 -0.184 -0.691 1.00 96.31 99 ALA A N 1
ATOM 753 C CA . ALA A 1 99 ? 3.413 -0.295 -1.631 1.00 96.31 99 ALA A CA 1
ATOM 754 C C . ALA A 1 99 ? 3.892 -1.745 -1.840 1.00 96.31 99 ALA A C 1
ATOM 756 O O . ALA A 1 99 ? 4.479 -2.050 -2.872 1.00 96.31 99 ALA A O 1
ATOM 757 N N . ALA A 1 100 ? 3.645 -2.637 -0.876 1.00 95.38 100 ALA A N 1
ATOM 758 C CA . ALA A 1 100 ? 3.995 -4.051 -0.976 1.00 95.38 100 ALA A CA 1
ATOM 759 C C . ALA A 1 100 ? 2.871 -4.907 -1.587 1.00 95.38 100 ALA A C 1
ATOM 761 O O . ALA A 1 100 ? 3.082 -6.092 -1.837 1.00 95.38 100 ALA A O 1
ATOM 762 N N . ASN A 1 101 ? 1.683 -4.338 -1.819 1.00 96.31 101 ASN A N 1
ATOM 763 C CA . ASN A 1 101 ? 0.549 -5.093 -2.334 1.00 96.31 101 ASN A CA 1
ATOM 764 C C . ASN A 1 101 ? 0.611 -5.212 -3.869 1.00 96.31 101 ASN A C 1
ATOM 766 O O . ASN A 1 101 ? 0.528 -4.194 -4.558 1.00 96.31 101 ASN A O 1
ATOM 770 N N . PRO A 1 102 ? 0.662 -6.427 -4.445 1.00 92.81 102 PRO A N 1
ATOM 771 C CA . PRO A 1 102 ? 0.712 -6.618 -5.898 1.00 92.81 102 PRO A CA 1
ATOM 772 C C . PRO A 1 102 ? -0.600 -6.275 -6.628 1.00 92.81 102 PRO A C 1
ATOM 774 O O . PRO A 1 102 ? -0.628 -6.228 -7.858 1.00 92.81 102 PRO A O 1
ATOM 777 N N . ARG A 1 103 ? -1.711 -6.085 -5.909 1.00 93.44 103 ARG A N 1
ATOM 778 C CA . ARG A 1 103 ? -2.977 -5.564 -6.449 1.00 93.44 103 ARG A CA 1
ATOM 779 C C . ARG A 1 103 ? -3.064 -4.045 -6.400 1.00 93.44 103 ARG A C 1
ATOM 781 O O . ARG A 1 103 ? -3.994 -3.494 -6.990 1.00 93.44 103 ARG A O 1
ATOM 788 N N . ALA A 1 104 ? -2.138 -3.362 -5.724 1.00 95.38 104 ALA A N 1
ATOM 789 C CA . ALA A 1 104 ? -2.134 -1.909 -5.708 1.00 95.38 104 ALA A CA 1
ATOM 790 C C . ALA A 1 104 ? -1.938 -1.380 -7.133 1.00 95.38 104 ALA A C 1
ATOM 792 O O . ALA A 1 104 ? -0.936 -1.662 -7.791 1.00 95.38 104 ALA A O 1
ATOM 793 N N . SER A 1 105 ? -2.921 -0.623 -7.619 1.00 95.75 105 SER A N 1
ATOM 794 C CA . SER A 1 105 ? -2.831 -0.013 -8.940 1.00 95.75 105 SER A CA 1
ATOM 795 C C . SER A 1 105 ? -1.804 1.128 -8.939 1.00 95.75 105 SER A C 1
ATOM 797 O O . SER A 1 105 ? -1.573 1.749 -7.897 1.00 95.75 105 SER A O 1
ATOM 799 N N . PRO A 1 106 ? -1.223 1.472 -10.101 1.00 95.69 106 PRO A N 1
ATOM 800 C CA . PRO A 1 106 ? -0.340 2.633 -10.211 1.00 95.69 106 PRO A CA 1
ATOM 801 C C . PRO A 1 106 ? -1.005 3.927 -9.720 1.00 95.69 106 PRO A C 1
ATOM 803 O O . PRO A 1 106 ? -0.389 4.685 -8.979 1.00 95.69 106 PRO A O 1
ATOM 806 N N . GLU A 1 107 ? -2.288 4.126 -10.045 1.00 97.31 107 GLU A N 1
ATOM 807 C CA . GLU A 1 107 ? -3.083 5.271 -9.572 1.00 97.31 107 GLU A CA 1
ATOM 808 C C . GLU A 1 107 ? -3.196 5.313 -8.041 1.00 97.31 107 GLU A C 1
ATOM 810 O O . GLU A 1 107 ? -3.136 6.382 -7.436 1.00 97.31 107 GLU A O 1
ATOM 815 N N . LEU A 1 108 ? -3.336 4.152 -7.392 1.00 97.00 108 LEU A N 1
ATOM 816 C CA . LEU A 1 108 ? -3.377 4.062 -5.935 1.00 97.00 108 LEU A CA 1
ATOM 817 C C . LEU A 1 108 ? -2.018 4.419 -5.318 1.00 97.00 108 LEU A C 1
ATOM 819 O O . LEU A 1 108 ? -1.969 5.150 -4.327 1.00 97.00 108 LEU A O 1
ATOM 823 N N . LEU A 1 109 ? -0.920 3.921 -5.896 1.00 97.12 109 LEU A N 1
ATOM 824 C CA . LEU A 1 109 ? 0.440 4.221 -5.435 1.00 97.12 109 LEU A CA 1
ATOM 825 C C . LEU A 1 109 ? 0.779 5.709 -5.606 1.00 97.12 109 LEU A C 1
ATOM 827 O O . LEU A 1 109 ? 1.376 6.319 -4.716 1.00 97.12 109 LEU A O 1
ATOM 831 N N . GLU A 1 110 ? 0.336 6.318 -6.705 1.00 97.12 110 GLU A N 1
ATOM 832 C CA . GLU A 1 110 ? 0.430 7.760 -6.907 1.00 97.12 110 GLU A CA 1
ATOM 833 C C . GLU A 1 110 ? -0.390 8.512 -5.853 1.00 97.12 110 GLU A C 1
ATOM 835 O O . GLU A 1 110 ? 0.131 9.414 -5.192 1.00 97.12 110 GLU A O 1
ATOM 840 N N . ALA A 1 111 ? -1.639 8.106 -5.621 1.00 97.00 111 ALA A N 1
ATOM 841 C CA . ALA A 1 111 ? -2.501 8.751 -4.640 1.00 97.00 111 ALA A CA 1
ATOM 842 C C . ALA A 1 111 ? -1.891 8.735 -3.229 1.00 97.00 111 ALA A C 1
ATOM 844 O O . ALA A 1 111 ? -1.869 9.771 -2.561 1.00 97.00 111 ALA A O 1
ATOM 845 N N . ILE A 1 112 ? -1.335 7.607 -2.768 1.00 97.19 112 ILE A N 1
ATOM 846 C CA . ILE A 1 112 ? -0.678 7.563 -1.450 1.00 97.19 112 ILE A CA 1
ATOM 847 C C . ILE A 1 112 ? 0.622 8.369 -1.422 1.00 97.19 112 ILE A C 1
ATOM 849 O O . ILE A 1 112 ? 0.971 8.896 -0.368 1.00 97.19 112 ILE A O 1
ATOM 853 N N . SER A 1 113 ? 1.319 8.518 -2.553 1.00 96.81 113 SER A N 1
ATOM 854 C CA . SER A 1 113 ? 2.504 9.378 -2.637 1.00 96.81 113 SER A CA 1
ATOM 855 C C . SER A 1 113 ? 2.152 10.852 -2.401 1.00 96.81 113 SER A C 1
ATOM 857 O O . SER A 1 113 ? 2.879 11.547 -1.692 1.00 96.81 113 SER A O 1
ATOM 859 N N . GLN A 1 114 ? 1.001 11.298 -2.919 1.00 96.75 114 GLN A N 1
ATOM 860 C CA . GLN A 1 114 ? 0.501 12.665 -2.762 1.00 96.75 114 GLN A CA 1
ATOM 861 C C . GLN A 1 114 ? -0.094 12.900 -1.370 1.00 96.75 114 GLN A C 1
ATOM 863 O O . GLN A 1 114 ? 0.178 13.919 -0.740 1.00 96.75 114 GLN A O 1
ATOM 868 N N . LEU A 1 115 ? -0.892 11.950 -0.871 1.00 96.12 115 LEU A N 1
ATOM 869 C CA . LEU A 1 115 ? -1.490 12.022 0.467 1.00 96.12 115 LEU A CA 1
ATOM 870 C C . LEU A 1 115 ? -0.444 11.888 1.582 1.00 96.12 115 LEU A C 1
ATOM 872 O O . LEU A 1 115 ? -0.654 12.374 2.695 1.00 96.12 115 LEU A O 1
ATOM 876 N N . GLY A 1 116 ? 0.661 11.199 1.302 1.00 94.12 116 GLY A N 1
ATOM 877 C CA . GLY A 1 116 ? 1.711 10.905 2.263 1.00 94.12 116 GLY A CA 1
ATOM 878 C C . GLY A 1 116 ? 1.226 10.053 3.438 1.00 94.12 116 GLY A C 1
ATOM 879 O O . GLY A 1 116 ? 0.184 9.395 3.405 1.00 94.12 116 GLY A O 1
ATOM 880 N N . GLY A 1 117 ? 2.015 10.051 4.507 1.00 92.69 117 GLY A N 1
ATOM 881 C CA . GLY A 1 117 ? 1.770 9.274 5.719 1.00 92.69 117 GLY A CA 1
ATOM 882 C C . GLY A 1 117 ? 3.072 8.726 6.303 1.00 92.69 117 GLY A C 1
ATOM 883 O O . GLY A 1 117 ? 4.120 8.784 5.643 1.00 92.69 117 GLY A O 1
ATOM 884 N N . PRO A 1 118 ? 3.038 8.189 7.530 1.00 95.94 118 PRO A N 1
ATOM 885 C CA . PRO A 1 118 ? 4.227 7.659 8.181 1.00 95.94 118 PRO A CA 1
ATOM 886 C C . PRO A 1 118 ? 4.868 6.540 7.352 1.00 95.94 118 PRO A C 1
ATOM 888 O O . PRO A 1 118 ? 4.261 5.509 7.072 1.00 95.94 118 PRO A O 1
ATOM 891 N N . GLY A 1 119 ? 6.115 6.749 6.929 1.00 96.00 119 GLY A N 1
ATOM 892 C CA . GLY A 1 119 ? 6.892 5.752 6.187 1.00 96.00 119 GLY A CA 1
ATOM 893 C C . GLY A 1 119 ? 6.494 5.537 4.720 1.00 96.00 119 GL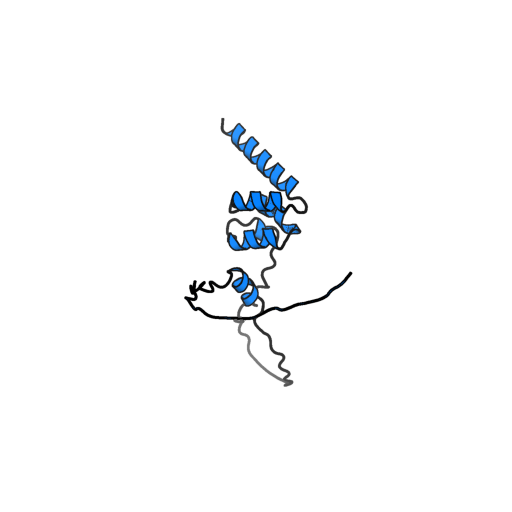Y A C 1
ATOM 894 O O . GLY A 1 119 ? 7.148 4.739 4.057 1.00 96.00 119 GLY A O 1
ATOM 895 N N . VAL A 1 120 ? 5.502 6.255 4.175 1.00 97.19 120 VAL A N 1
ATOM 896 C CA . VAL A 1 120 ? 5.053 6.073 2.776 1.00 97.19 120 VAL A CA 1
ATOM 897 C C . VAL A 1 120 ? 6.171 6.369 1.778 1.00 97.19 120 VAL A C 1
ATOM 899 O O . VAL A 1 120 ? 6.452 5.553 0.906 1.00 97.19 120 VAL A O 1
ATOM 902 N N . LYS A 1 121 ? 6.871 7.499 1.946 1.00 97.19 121 LYS A N 1
ATOM 903 C CA . LYS A 1 121 ? 8.001 7.874 1.080 1.00 97.19 121 LYS A CA 1
ATOM 904 C C . LYS A 1 121 ? 9.100 6.806 1.074 1.00 97.19 121 LYS A C 1
ATOM 906 O O . LYS A 1 121 ? 9.653 6.506 0.023 1.00 97.19 121 LYS A O 1
ATOM 911 N N . GLN A 1 122 ? 9.400 6.238 2.242 1.00 97.88 122 GLN A N 1
ATOM 912 C CA . GLN A 1 122 ? 10.422 5.199 2.377 1.00 97.88 122 GLN A CA 1
ATOM 913 C C . GLN A 1 122 ? 9.979 3.897 1.704 1.00 97.88 122 GLN A C 1
ATOM 915 O O . GLN A 1 122 ? 10.742 3.314 0.945 1.00 97.88 122 GLN A O 1
ATOM 920 N N . ALA A 1 123 ? 8.729 3.479 1.921 1.00 97.19 123 ALA A N 1
ATOM 921 C CA . ALA A 1 123 ? 8.182 2.273 1.309 1.00 97.19 123 ALA A CA 1
ATOM 922 C C . ALA A 1 123 ? 8.149 2.358 -0.226 1.00 97.19 123 ALA A C 1
ATOM 924 O O . ALA A 1 123 ? 8.579 1.426 -0.899 1.00 97.19 123 ALA A O 1
ATOM 925 N N . LEU A 1 124 ? 7.708 3.491 -0.784 1.00 97.50 124 LEU A N 1
ATOM 926 C CA . LEU A 1 124 ? 7.729 3.718 -2.232 1.00 97.50 124 LEU A CA 1
ATOM 927 C C . LEU A 1 124 ? 9.157 3.762 -2.787 1.00 97.50 124 LEU A C 1
ATOM 929 O O . LEU A 1 124 ? 9.407 3.207 -3.851 1.00 97.50 124 LEU A O 1
ATOM 933 N N . GLY A 1 125 ? 10.099 4.377 -2.065 1.00 97.62 125 GLY A N 1
ATOM 934 C CA . GLY A 1 125 ? 11.511 4.384 -2.454 1.00 97.62 125 GLY A CA 1
ATOM 935 C C . GLY A 1 125 ? 12.096 2.974 -2.553 1.00 97.62 125 GLY A C 1
ATOM 936 O O . GLY A 1 125 ? 12.705 2.641 -3.564 1.00 97.62 125 GLY A O 1
ATOM 937 N N . LEU A 1 126 ? 11.842 2.128 -1.549 1.00 97.38 126 LEU A N 1
ATOM 938 C CA . LEU A 1 126 ? 12.263 0.723 -1.556 1.00 97.38 126 LEU A CA 1
ATOM 939 C C . LEU A 1 126 ? 11.624 -0.076 -2.697 1.00 97.38 126 LEU A C 1
ATOM 941 O O . LEU A 1 126 ? 12.292 -0.906 -3.304 1.00 97.38 126 LEU A O 1
ATOM 945 N N . LEU A 1 127 ? 10.349 0.176 -3.009 1.00 95.62 127 LEU A N 1
ATOM 946 C CA . LEU A 1 127 ? 9.692 -0.454 -4.154 1.00 95.62 127 LEU A CA 1
ATOM 947 C C . LEU A 1 127 ? 10.393 -0.079 -5.466 1.00 95.62 127 LEU A C 1
ATOM 949 O O . LEU A 1 127 ? 10.662 -0.958 -6.278 1.00 95.62 127 LEU A O 1
ATOM 953 N N . MET A 1 128 ? 10.697 1.204 -5.677 1.00 96.12 128 MET A N 1
ATOM 954 C CA . MET A 1 128 ? 11.377 1.654 -6.896 1.00 96.12 128 MET A CA 1
ATOM 955 C C . MET A 1 128 ? 12.793 1.079 -7.011 1.00 96.12 128 MET A C 1
ATOM 957 O O . MET A 1 128 ? 13.157 0.606 -8.083 1.00 96.12 128 MET A O 1
ATOM 961 N N . ASP A 1 129 ? 13.554 1.060 -5.913 1.00 97.50 129 ASP A N 1
ATOM 962 C CA . ASP A 1 129 ? 14.881 0.430 -5.850 1.00 97.50 129 ASP A CA 1
ATOM 963 C C . ASP A 1 129 ? 14.815 -1.063 -6.206 1.00 97.50 129 ASP A C 1
ATOM 965 O O . ASP A 1 129 ? 15.556 -1.545 -7.062 1.00 97.50 129 ASP A O 1
ATOM 969 N N . TYR A 1 130 ? 13.845 -1.784 -5.635 1.00 95.06 130 TYR A N 1
ATOM 970 C CA . TYR A 1 130 ? 13.608 -3.190 -5.951 1.00 95.06 130 TYR A CA 1
ATOM 971 C C . TYR A 1 130 ? 13.275 -3.413 -7.432 1.00 95.06 130 TYR A C 1
ATOM 973 O O . TYR A 1 130 ? 13.780 -4.358 -8.040 1.00 95.06 130 TYR A O 1
ATOM 981 N N . LEU A 1 131 ? 12.426 -2.566 -8.022 1.00 93.69 131 LEU A N 1
ATOM 982 C CA . LEU A 1 131 ? 12.061 -2.662 -9.437 1.00 93.69 131 LEU A CA 1
ATOM 983 C C . LEU A 1 131 ? 13.251 -2.373 -10.359 1.00 93.69 131 LEU A C 1
ATOM 985 O O . LEU A 1 131 ? 13.411 -3.073 -11.358 1.00 93.69 131 LEU A O 1
ATOM 989 N N . ASP A 1 132 ? 14.090 -1.391 -10.022 1.00 95.69 132 ASP A N 1
ATOM 990 C CA . ASP A 1 132 ? 15.307 -1.090 -10.780 1.00 95.69 132 ASP A CA 1
ATOM 991 C C . ASP A 1 132 ? 16.301 -2.252 -10.716 1.00 95.69 132 ASP A C 1
ATOM 993 O O . ASP A 1 132 ? 16.752 -2.748 -11.749 1.00 95.69 132 ASP A O 1
ATOM 997 N N . LYS A 1 133 ? 16.545 -2.777 -9.511 1.00 95.94 133 LYS A N 1
ATOM 998 C CA . LYS A 1 133 ? 17.401 -3.945 -9.310 1.00 95.94 133 LYS A CA 1
ATOM 999 C C . LYS A 1 133 ? 16.910 -5.154 -10.108 1.00 95.94 133 LYS A C 1
ATOM 1001 O O . LYS A 1 133 ? 17.694 -5.777 -10.815 1.00 95.94 133 LYS A O 1
ATOM 1006 N N . ARG A 1 134 ? 15.607 -5.451 -10.051 1.00 94.62 134 ARG A N 1
ATOM 1007 C CA . ARG A 1 134 ? 14.995 -6.554 -10.812 1.00 94.62 134 ARG A CA 1
ATOM 1008 C C . ARG A 1 134 ? 15.110 -6.390 -12.321 1.00 94.62 134 ARG A C 1
ATOM 1010 O O . ARG A 1 134 ? 15.163 -7.394 -13.022 1.00 94.62 134 ARG A O 1
ATOM 1017 N N . ARG A 1 135 ? 15.109 -5.155 -12.823 1.00 94.50 135 ARG A N 1
ATOM 1018 C CA . ARG A 1 135 ? 15.329 -4.876 -14.244 1.00 94.50 135 ARG A CA 1
ATOM 1019 C C . ARG A 1 135 ? 16.773 -5.177 -14.642 1.00 94.50 135 ARG A C 1
ATOM 1021 O O . ARG A 1 135 ? 16.977 -5.838 -15.647 1.00 94.50 135 ARG A O 1
ATOM 1028 N N . ASN A 1 136 ? 17.743 -4.750 -13.836 1.00 93.69 136 ASN A N 1
ATOM 1029 C CA . ASN A 1 136 ? 19.169 -4.894 -14.148 1.00 93.69 136 ASN A CA 1
ATOM 1030 C C . ASN A 1 136 ? 19.677 -6.347 -14.029 1.00 93.69 136 ASN A C 1
ATOM 1032 O O . ASN A 1 136 ? 20.718 -6.670 -14.581 1.00 93.69 136 ASN A O 1
ATOM 1036 N N . GLU A 1 137 ? 18.970 -7.215 -13.297 1.00 92.00 137 GLU A N 1
ATOM 1037 C CA . GLU A 1 137 ? 19.272 -8.654 -13.184 1.00 92.00 137 GLU A CA 1
ATOM 1038 C C . GLU A 1 137 ? 18.718 -9.494 -14.355 1.00 92.00 137 GLU A C 1
ATOM 1040 O O . GLU A 1 137 ? 19.007 -10.687 -14.436 1.00 92.00 137 GLU A O 1
ATOM 1045 N N . ALA A 1 138 ? 17.881 -8.908 -15.218 1.00 79.81 138 ALA A N 1
ATOM 1046 C CA . ALA A 1 138 ? 17.234 -9.600 -16.336 1.00 79.81 138 ALA A CA 1
ATOM 1047 C C . ALA A 1 138 ? 17.971 -9.444 -17.685 1.00 79.81 138 ALA A C 1
ATOM 1049 O O . ALA A 1 138 ? 17.549 -10.068 -18.661 1.00 79.81 138 ALA A O 1
ATOM 1050 N N . ASP A 1 139 ? 19.036 -8.636 -17.721 1.00 62.88 139 ASP A N 1
ATOM 1051 C CA . ASP A 1 139 ? 19.985 -8.452 -18.834 1.00 62.88 139 ASP A CA 1
ATOM 1052 C C . ASP A 1 139 ? 21.251 -9.307 -18.628 1.00 62.88 139 ASP A C 1
ATOM 1054 O O . ASP A 1 139 ? 21.769 -9.851 -19.632 1.00 62.88 139 ASP A O 1
#

Mean predicted aligned error: 18.14 Å

InterPro domains:
  IPR057893 Leucine rich repeat variant domain [PF25591] (70-124)

Solvent-accessible surface area (backbone atoms only — not comparable to full-atom values): 9314 Å² total; per-residue (Å²): 132,87,83,92,85,82,81,86,84,89,85,90,90,81,88,84,78,85,82,77,76,77,71,72,79,71,68,54,76,65,53,56,62,52,58,75,69,68,74,80,81,80,91,72,93,74,89,81,85,85,86,88,88,82,92,72,100,73,70,79,74,75,78,75,74,79,85,71,90,43,62,64,57,42,35,38,71,81,52,53,68,70,57,53,55,44,39,54,72,76,33,44,80,46,39,26,35,36,61,68,13,83,62,55,45,72,70,55,56,51,49,38,64,74,71,43,46,65,57,24,71,57,35,49,50,52,45,52,50,52,52,53,52,56,54,68,74,74,114

Sequence (139 aa):
MRGWLGHAPSRKRRGGMPKSFGRAKTGNPIDKLKYLQEGMVPSSRQAGAASLGPRPSDGPAPPQPPLVLTPAVACDPETDPAVLWYIARELPELRRWLAANPRASPELLEAISQLGGPGVKQALGLLMDYLDKRRNEAD

pLDDT: mean 72.07, std 23.35, range [33.0, 97.88]